Protein AF-A0A920YGY2-F1 (afdb_monomer_lite)

Radius of gyration: 11.83 Å; chains: 1; bounding box: 30×23×30 Å

Sequence (80 aa):
MRYPRLIGDVRHGNLVVDVEFYLEDVAIDATHCLLDAGITAVHRMDSPKVMSLQLPSLLDQQQGPLVINLLDRFLRRKTT

Secondary structure (DSSP, 8-state):
---TTTEEEEEE-SSEEEEEESSHHHHHHHHHHHHHTT--EEEETTEEEEEEEE--TT--TTHHHHHHHHHHHHHHHHH-

Foldseek 3Di:
DVQVQFWPDWDDDPFKIKTFTPDLVLLVVLCVLCVVVVFHWDQDPVRSRIIIGGHPPPPDPPCVVVSVVSSVVSSVVVVD

Structure (mmCIF, N/CA/C/O backbone):
data_AF-A0A920YGY2-F1
#
_entry.id   AF-A0A920YGY2-F1
#
loop_
_atom_site.group_PDB
_atom_site.id
_atom_site.type_symbol
_atom_site.label_atom_id
_atom_site.label_alt_id
_atom_site.label_comp_id
_atom_site.label_asym_id
_atom_site.label_entity_id
_atom_site.label_seq_id
_atom_site.pdbx_PDB_ins_code
_atom_site.Cartn_x
_atom_site.Cartn_y
_atom_site.Cartn_z
_atom_site.occupancy
_atom_site.B_iso_or_equiv
_atom_site.auth_seq_id
_atom_site.auth_comp_id
_atom_site.auth_asym_id
_atom_site.auth_atom_id
_atom_site.pdbx_PDB_model_num
ATOM 1 N N . MET A 1 1 ? 0.071 16.029 3.245 1.00 63.84 1 MET A N 1
ATOM 2 C CA . MET A 1 1 ? -0.247 14.584 3.301 1.00 63.84 1 MET A CA 1
ATOM 3 C C . MET A 1 1 ? -1.769 14.421 3.311 1.00 63.84 1 MET A C 1
ATOM 5 O O . MET A 1 1 ? -2.398 15.103 4.108 1.00 63.84 1 MET A O 1
ATOM 9 N N . ARG A 1 2 ? -2.383 13.627 2.411 1.00 75.12 2 ARG A N 1
ATOM 10 C CA . ARG A 1 2 ? -3.863 13.553 2.268 1.00 75.12 2 ARG A CA 1
ATOM 11 C C . ARG A 1 2 ? -4.578 12.692 3.327 1.00 75.12 2 ARG A C 1
ATOM 13 O O . ARG A 1 2 ? -5.743 12.955 3.593 1.00 75.12 2 ARG A O 1
ATOM 20 N N . TYR A 1 3 ? -3.897 11.729 3.957 1.00 86.25 3 TYR A N 1
ATOM 21 C CA . TYR A 1 3 ? -4.488 10.788 4.929 1.00 86.25 3 TYR A CA 1
ATOM 22 C C . TYR A 1 3 ? -3.709 10.752 6.260 1.00 86.25 3 TYR A C 1
ATOM 24 O O . TYR A 1 3 ? -3.177 9.706 6.629 1.00 86.25 3 TYR A O 1
ATOM 32 N N . PRO A 1 4 ? -3.634 11.871 7.008 1.00 84.88 4 PRO A N 1
ATOM 33 C CA . PRO A 1 4 ? -2.751 12.007 8.176 1.00 84.88 4 PRO A CA 1
ATOM 34 C C . PRO A 1 4 ? -3.141 11.137 9.382 1.00 84.88 4 PRO A C 1
ATOM 36 O O . PRO A 1 4 ? -2.403 11.079 10.352 1.00 84.88 4 PRO A O 1
ATOM 39 N N . ARG A 1 5 ? -4.313 10.490 9.359 1.00 88.44 5 ARG A N 1
ATOM 40 C CA . ARG A 1 5 ? -4.752 9.551 10.408 1.00 88.44 5 ARG A CA 1
ATOM 41 C C . ARG A 1 5 ? -4.412 8.094 10.099 1.00 88.44 5 ARG A C 1
ATOM 43 O O . ARG A 1 5 ? -4.534 7.252 10.977 1.00 88.44 5 ARG A O 1
ATOM 50 N N . LEU A 1 6 ? -4.040 7.798 8.854 1.00 88.94 6 LEU A N 1
ATOM 51 C CA . LEU A 1 6 ? -3.749 6.441 8.390 1.00 88.94 6 LEU A CA 1
ATOM 52 C C . LEU A 1 6 ? -2.266 6.264 8.081 1.00 88.94 6 LEU A C 1
ATOM 54 O O . LEU A 1 6 ? -1.714 5.216 8.399 1.00 88.94 6 LEU A O 1
ATOM 58 N N . ILE A 1 7 ? -1.634 7.284 7.496 1.00 92.56 7 ILE A N 1
ATOM 59 C CA . ILE A 1 7 ? -0.241 7.246 7.053 1.00 92.56 7 ILE A CA 1
ATOM 60 C C . ILE A 1 7 ? 0.611 8.081 8.006 1.00 92.56 7 ILE A C 1
ATOM 62 O O . ILE A 1 7 ? 0.338 9.269 8.184 1.00 92.56 7 ILE A O 1
ATOM 66 N N . GLY A 1 8 ? 1.628 7.453 8.592 1.00 92.50 8 GLY A N 1
ATOM 67 C CA . GLY A 1 8 ? 2.622 8.103 9.440 1.00 92.50 8 GLY A CA 1
ATOM 68 C C . GLY A 1 8 ? 3.781 8.692 8.644 1.00 92.50 8 GLY A C 1
ATOM 69 O O . GLY A 1 8 ? 4.202 9.808 8.935 1.00 92.50 8 GLY A O 1
ATOM 70 N N . ASP A 1 9 ? 4.249 7.988 7.610 1.00 94.12 9 ASP A N 1
ATOM 71 C CA . ASP A 1 9 ? 5.348 8.459 6.763 1.00 94.12 9 ASP A CA 1
ATOM 72 C C . ASP A 1 9 ? 5.283 7.886 5.335 1.00 94.12 9 ASP A C 1
ATOM 74 O O . ASP A 1 9 ? 4.660 6.851 5.085 1.00 94.12 9 ASP A O 1
ATOM 78 N N . VAL A 1 10 ? 5.924 8.572 4.385 1.00 91.69 10 VAL A N 1
ATOM 79 C CA . VAL A 1 10 ? 6.141 8.087 3.015 1.00 91.69 10 VAL A CA 1
ATOM 80 C C . VAL A 1 10 ? 7.589 8.337 2.613 1.00 91.69 10 VAL A C 1
ATOM 82 O O . VAL A 1 10 ? 8.021 9.480 2.451 1.00 91.69 1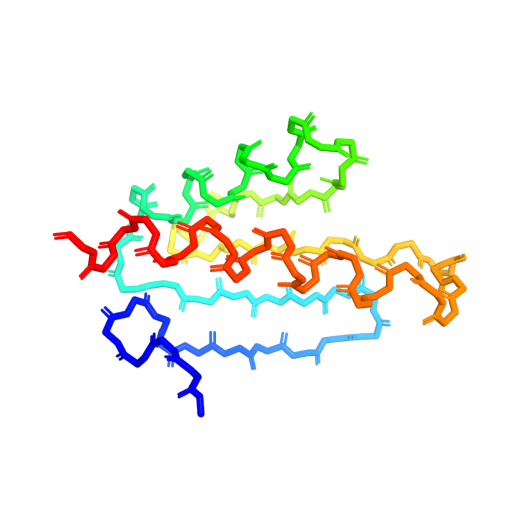0 VAL A O 1
ATOM 85 N N . ARG A 1 11 ? 8.326 7.255 2.372 1.00 92.75 11 ARG A N 1
ATOM 86 C CA . ARG A 1 11 ? 9.741 7.281 1.995 1.00 92.75 11 ARG A CA 1
ATOM 87 C C . ARG A 1 11 ? 9.889 6.883 0.532 1.00 92.75 11 ARG A C 1
ATOM 89 O O . ARG A 1 11 ? 9.283 5.919 0.075 1.00 92.75 11 ARG A O 1
ATOM 96 N N . HIS A 1 12 ? 10.706 7.631 -0.200 1.00 86.56 12 HIS A N 1
ATOM 97 C CA . HIS A 1 12 ? 10.902 7.441 -1.635 1.00 86.56 12 HIS A CA 1
ATOM 98 C C . HIS A 1 12 ? 12.333 6.972 -1.899 1.00 86.56 12 HIS A C 1
ATOM 100 O O . HIS A 1 12 ? 13.289 7.671 -1.564 1.00 86.56 12 HIS A O 1
ATOM 106 N N . GLY A 1 13 ? 12.470 5.791 -2.493 1.00 82.88 13 GLY A N 1
ATOM 107 C CA . GLY A 1 13 ? 13.703 5.291 -3.090 1.00 82.88 13 GLY A CA 1
ATOM 108 C C . GLY A 1 13 ? 13.634 5.334 -4.619 1.00 82.88 13 GLY A C 1
ATOM 109 O O . GLY A 1 13 ? 12.609 5.679 -5.201 1.00 82.88 13 GLY A O 1
ATOM 110 N N . ASN A 1 14 ? 14.721 4.946 -5.290 1.00 78.56 14 ASN A N 1
ATOM 111 C CA . ASN A 1 14 ? 14.805 5.023 -6.756 1.00 78.56 14 ASN A CA 1
ATOM 112 C C . ASN A 1 14 ? 13.782 4.138 -7.490 1.00 78.56 14 ASN A C 1
ATOM 114 O O . ASN A 1 14 ? 13.339 4.500 -8.572 1.00 78.56 14 ASN A O 1
ATOM 118 N N . LEU A 1 15 ? 13.428 2.980 -6.923 1.00 83.19 15 LEU A N 1
ATOM 119 C CA . LEU A 1 15 ? 12.506 2.002 -7.524 1.00 83.19 15 LEU A CA 1
ATOM 120 C C . LEU A 1 15 ? 11.460 1.492 -6.525 1.00 83.19 15 LEU A C 1
ATOM 122 O O . LEU A 1 15 ? 10.756 0.523 -6.790 1.00 83.19 15 LEU A O 1
ATOM 126 N N . VAL A 1 16 ? 11.383 2.110 -5.349 1.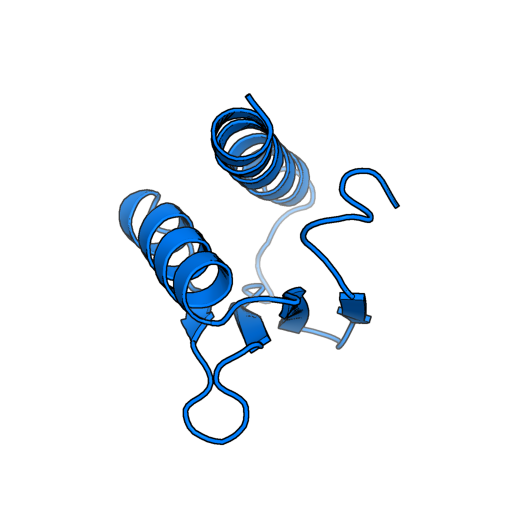00 87.75 16 VAL A N 1
ATOM 127 C CA . VAL A 1 16 ? 10.506 1.665 -4.267 1.00 87.75 16 VAL A CA 1
ATOM 128 C C . VAL A 1 16 ? 9.915 2.882 -3.582 1.00 87.75 16 VAL A C 1
ATOM 130 O O . VAL A 1 16 ? 10.626 3.853 -3.323 1.00 87.75 16 VAL A O 1
ATOM 133 N N . VAL A 1 17 ? 8.626 2.821 -3.266 1.00 90.19 17 VAL A N 1
ATOM 134 C CA . VAL A 1 17 ? 7.976 3.776 -2.367 1.00 90.19 17 VAL A CA 1
ATOM 135 C C . VAL A 1 17 ? 7.480 3.015 -1.153 1.00 90.19 17 VAL A C 1
ATOM 137 O O . VAL A 1 17 ? 6.614 2.152 -1.269 1.00 90.19 17 VAL A O 1
ATOM 140 N N . ASP A 1 18 ? 8.022 3.355 0.007 1.00 93.69 18 ASP A N 1
ATOM 141 C CA . ASP A 1 18 ? 7.598 2.795 1.281 1.00 93.69 18 ASP A CA 1
ATOM 142 C C . ASP A 1 18 ? 6.546 3.711 1.899 1.00 93.69 18 ASP A C 1
ATOM 144 O O . ASP A 1 18 ? 6.780 4.902 2.108 1.00 93.69 18 ASP A O 1
ATOM 148 N N . VAL A 1 19 ? 5.392 3.145 2.226 1.00 93.75 19 VAL A N 1
ATOM 149 C CA . VAL A 1 19 ? 4.315 3.827 2.943 1.00 93.75 19 VAL A CA 1
ATOM 150 C C . VAL A 1 19 ? 4.202 3.196 4.319 1.00 93.75 19 VAL A C 1
ATOM 152 O O . VAL A 1 19 ? 3.923 2.003 4.435 1.00 93.75 19 VAL A O 1
ATOM 155 N N . GLU A 1 20 ? 4.431 3.992 5.358 1.00 96.00 20 GLU A N 1
ATOM 156 C CA . GLU A 1 20 ? 4.265 3.571 6.744 1.00 96.00 20 GLU A CA 1
ATOM 157 C C . GLU A 1 20 ? 2.887 3.985 7.254 1.00 96.00 20 GLU A C 1
ATOM 159 O O . GLU A 1 20 ? 2.530 5.165 7.268 1.00 96.00 20 GLU A O 1
ATOM 164 N N . PHE A 1 21 ? 2.114 3.001 7.695 1.00 95.62 21 PHE A N 1
ATOM 165 C CA . PHE A 1 21 ? 0.790 3.179 8.267 1.00 95.62 21 PHE A CA 1
ATOM 166 C C . PHE A 1 21 ? 0.843 3.163 9.795 1.00 95.62 21 PHE A C 1
ATOM 168 O O . PHE A 1 21 ? 1.717 2.558 10.406 1.00 95.62 21 PHE A O 1
ATOM 175 N N . TYR A 1 22 ? -0.133 3.781 10.457 1.00 93.94 22 TYR A N 1
ATOM 176 C CA . TYR A 1 22 ? -0.224 3.682 11.920 1.00 93.94 22 TYR A CA 1
ATOM 177 C C . TYR A 1 22 ? -0.672 2.292 12.398 1.00 93.94 22 TYR A C 1
ATOM 179 O O . TYR A 1 22 ? -0.289 1.864 13.496 1.00 93.94 22 TYR A O 1
ATOM 187 N N . LEU A 1 23 ? -1.453 1.594 11.565 1.00 93.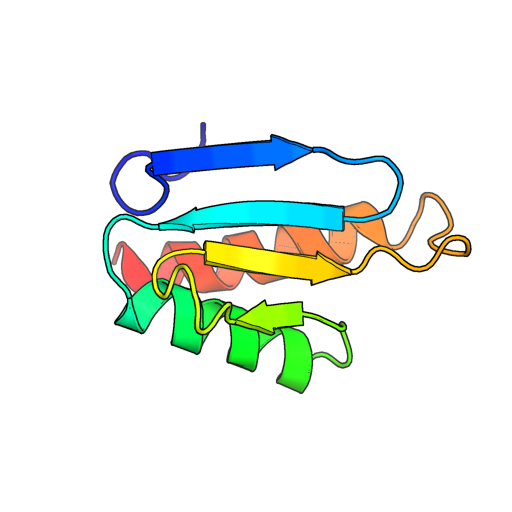88 23 LEU A N 1
ATOM 188 C CA . LEU A 1 23 ? -2.046 0.283 11.825 1.00 93.88 23 LEU A CA 1
ATOM 189 C C . LEU A 1 23 ? -1.547 -0.744 10.802 1.00 93.88 23 LEU A C 1
ATOM 191 O O . LEU A 1 23 ? -1.551 -0.476 9.603 1.00 93.88 23 LEU A O 1
ATOM 195 N N . GLU A 1 24 ? -1.169 -1.924 11.289 1.00 94.44 24 GLU A N 1
ATOM 196 C CA . GLU A 1 24 ? -0.697 -3.051 10.474 1.00 94.44 24 GLU A CA 1
ATOM 197 C C . GLU A 1 24 ? -1.781 -3.574 9.523 1.00 94.44 24 GLU A C 1
ATOM 199 O O . GLU A 1 24 ? -1.522 -3.710 8.330 1.00 94.44 24 GLU A O 1
ATOM 204 N N . ASP A 1 25 ? -3.015 -3.748 10.002 1.00 94.44 25 ASP A N 1
ATOM 205 C CA . ASP A 1 25 ? -4.135 -4.227 9.177 1.00 94.44 25 ASP A CA 1
ATOM 206 C C . ASP A 1 25 ? -4.365 -3.349 7.938 1.00 94.44 25 ASP A C 1
ATOM 208 O O . ASP A 1 25 ? -4.684 -3.835 6.855 1.00 94.44 25 ASP A O 1
ATOM 212 N N . VAL A 1 26 ? -4.147 -2.034 8.068 1.00 93.38 26 VAL A N 1
ATOM 213 C CA . VAL A 1 26 ? -4.271 -1.092 6.947 1.00 93.38 26 VAL A CA 1
ATOM 214 C C . VAL A 1 26 ? -3.139 -1.291 5.938 1.00 93.38 26 VAL A C 1
ATOM 216 O O . VAL A 1 26 ? -3.387 -1.191 4.737 1.00 93.38 26 VAL A O 1
ATOM 219 N N . ALA A 1 27 ? -1.921 -1.592 6.398 1.00 94.38 27 ALA A N 1
ATOM 220 C CA . ALA A 1 27 ? -0.787 -1.893 5.529 1.00 94.38 27 ALA A CA 1
ATOM 221 C C . ALA A 1 27 ? -1.004 -3.199 4.748 1.00 94.38 27 ALA A C 1
ATOM 223 O O . ALA A 1 27 ? -0.743 -3.243 3.543 1.00 94.38 27 ALA A O 1
ATOM 224 N N . ILE A 1 28 ? -1.530 -4.236 5.404 1.00 94.69 28 ILE A N 1
ATOM 225 C CA . ILE A 1 28 ? -1.875 -5.519 4.774 1.00 94.69 28 ILE A CA 1
ATOM 226 C C . ILE A 1 28 ? -2.972 -5.314 3.724 1.00 94.69 28 ILE A C 1
ATOM 228 O O . ILE A 1 28 ? -2.790 -5.670 2.559 1.00 94.69 28 ILE A O 1
ATOM 232 N N . ASP A 1 29 ? -4.076 -4.663 4.096 1.00 94.56 29 ASP A N 1
ATOM 233 C CA . ASP A 1 29 ? -5.197 -4.417 3.186 1.00 94.56 29 ASP A CA 1
ATOM 234 C C . ASP A 1 29 ? -4.796 -3.552 1.979 1.00 94.56 29 ASP A C 1
ATOM 236 O O . ASP A 1 29 ? -5.229 -3.809 0.854 1.00 94.56 29 ASP A O 1
ATOM 240 N N . ALA A 1 30 ? -3.958 -2.530 2.190 1.00 92.25 30 ALA A N 1
ATOM 241 C CA . ALA A 1 30 ? -3.440 -1.696 1.107 1.00 92.25 30 ALA A CA 1
ATOM 242 C C . ALA A 1 30 ? -2.559 -2.508 0.146 1.00 92.25 30 ALA A C 1
ATOM 244 O O . ALA A 1 30 ? -2.660 -2.342 -1.072 1.00 92.25 30 ALA A O 1
ATOM 245 N N . THR A 1 31 ? -1.740 -3.413 0.691 1.00 94.12 31 THR A N 1
ATOM 246 C CA . THR A 1 31 ? -0.899 -4.323 -0.094 1.00 94.12 31 THR A CA 1
ATOM 247 C C . THR A 1 31 ? -1.765 -5.234 -0.960 1.00 94.12 31 THR A C 1
ATOM 249 O O . THR A 1 31 ? -1.560 -5.294 -2.171 1.00 94.12 31 THR A O 1
ATOM 252 N N . HIS A 1 32 ? -2.774 -5.889 -0.379 1.00 94.19 32 HIS A N 1
ATOM 253 C CA . HIS A 1 32 ? -3.699 -6.744 -1.128 1.00 94.19 32 HIS A CA 1
ATOM 254 C C . HIS A 1 32 ? -4.454 -5.965 -2.208 1.00 94.19 32 HIS A C 1
ATOM 256 O O . HIS A 1 32 ? -4.518 -6.415 -3.346 1.00 94.19 32 HIS A O 1
ATOM 262 N N . CYS A 1 33 ? -4.929 -4.752 -1.904 1.00 91.19 33 CYS A N 1
ATOM 263 C CA . CYS A 1 33 ? -5.615 -3.911 -2.887 1.00 91.19 33 CYS A CA 1
ATOM 264 C C . CYS A 1 33 ? -4.746 -3.602 -4.120 1.00 91.19 33 CYS A C 1
ATOM 266 O O . CYS A 1 33 ? -5.273 -3.476 -5.227 1.00 91.19 33 CYS A O 1
ATOM 268 N N . LEU A 1 34 ? -3.432 -3.440 -3.941 1.00 89.94 34 LEU A N 1
ATOM 269 C CA . LEU A 1 34 ? -2.502 -3.226 -5.049 1.00 89.94 34 LEU A CA 1
ATOM 270 C C . LEU A 1 34 ? -2.243 -4.516 -5.828 1.00 89.94 34 LEU A C 1
ATOM 272 O O . LEU A 1 34 ? -2.298 -4.498 -7.059 1.00 89.94 34 LEU A O 1
ATOM 276 N N . LEU A 1 35 ? -2.031 -5.628 -5.124 1.00 91.00 35 LEU A N 1
ATOM 277 C CA . LEU A 1 35 ? -1.811 -6.935 -5.742 1.00 91.00 35 LEU A CA 1
ATOM 278 C C . LEU A 1 35 ? -3.021 -7.386 -6.572 1.00 91.00 35 LEU A C 1
ATOM 280 O O . LEU A 1 35 ? -2.844 -7.824 -7.707 1.00 91.00 35 LEU A O 1
ATOM 284 N N . ASP A 1 36 ? -4.241 -7.181 -6.071 1.00 90.88 36 ASP A N 1
ATOM 285 C CA . ASP A 1 36 ? -5.496 -7.467 -6.784 1.00 90.88 36 ASP A CA 1
ATOM 286 C C . ASP A 1 36 ? -5.648 -6.635 -8.068 1.00 90.88 36 ASP A C 1
ATOM 288 O O . ASP A 1 36 ? -6.314 -7.045 -9.019 1.00 90.88 36 ASP A O 1
ATOM 292 N N . ALA A 1 37 ? -5.010 -5.464 -8.118 1.00 85.69 37 ALA A N 1
ATOM 293 C CA . ALA A 1 37 ? -4.964 -4.602 -9.294 1.00 85.69 37 ALA A CA 1
ATOM 294 C C . ALA A 1 37 ? -3.770 -4.899 -10.224 1.00 85.69 37 ALA A C 1
ATOM 296 O O . ALA A 1 37 ? -3.543 -4.156 -11.180 1.00 85.69 37 ALA A O 1
ATOM 297 N N . GLY A 1 38 ? -3.004 -5.962 -9.954 1.00 86.25 38 GLY A N 1
ATOM 298 C CA . GLY A 1 38 ? -1.822 -6.346 -10.727 1.00 86.25 38 GLY A CA 1
ATOM 299 C C . GLY A 1 38 ? -0.597 -5.463 -10.480 1.00 86.25 38 GLY A C 1
ATOM 300 O O . GLY A 1 38 ? 0.327 -5.463 -11.292 1.00 86.25 38 GLY A O 1
ATOM 301 N N . ILE A 1 39 ? -0.581 -4.694 -9.388 1.00 86.94 39 ILE A N 1
ATOM 302 C CA . ILE A 1 39 ? 0.525 -3.808 -9.016 1.00 86.94 39 ILE A CA 1
ATOM 303 C C . ILE A 1 39 ? 1.335 -4.463 -7.902 1.00 86.94 39 ILE A C 1
ATOM 305 O O . ILE A 1 39 ? 0.817 -4.783 -6.833 1.00 86.94 39 ILE A O 1
ATOM 309 N N . THR A 1 40 ? 2.635 -4.628 -8.131 1.00 88.44 40 THR A N 1
ATOM 310 C CA . THR A 1 40 ? 3.526 -5.265 -7.162 1.00 88.44 40 THR A CA 1
ATOM 311 C C . THR A 1 40 ? 3.720 -4.383 -5.930 1.00 88.44 40 THR A C 1
ATOM 313 O O . THR A 1 40 ? 4.366 -3.335 -5.981 1.00 88.44 40 THR A O 1
ATOM 316 N N . ALA A 1 41 ? 3.213 -4.854 -4.797 1.00 91.75 41 ALA A N 1
ATOM 317 C CA . ALA A 1 41 ? 3.453 -4.281 -3.483 1.00 91.75 41 ALA A CA 1
ATOM 318 C C . ALA A 1 41 ? 3.824 -5.386 -2.494 1.00 91.75 41 ALA A C 1
ATOM 320 O O . ALA A 1 41 ? 3.401 -6.532 -2.639 1.00 91.75 41 ALA A O 1
ATOM 321 N N . VAL A 1 42 ? 4.633 -5.041 -1.499 1.00 92.81 42 VAL A N 1
ATOM 322 C CA . VAL A 1 42 ? 5.134 -5.980 -0.495 1.00 92.81 42 VAL A CA 1
ATOM 323 C C . VAL A 1 42 ? 4.816 -5.447 0.890 1.00 92.81 42 VAL A C 1
ATOM 325 O O . VAL A 1 42 ? 5.182 -4.324 1.223 1.00 92.81 42 VAL A O 1
ATOM 328 N N . HIS A 1 43 ? 4.179 -6.273 1.710 1.00 93.50 43 HIS A N 1
ATOM 329 C CA . HIS A 1 43 ? 4.082 -6.050 3.147 1.00 93.50 43 HIS A CA 1
ATOM 330 C C . HIS A 1 43 ? 5.367 -6.546 3.815 1.00 93.50 43 HIS A C 1
ATOM 332 O O . HIS A 1 43 ? 5.816 -7.667 3.565 1.00 93.50 43 HIS A O 1
ATOM 338 N N . ARG A 1 44 ? 6.014 -5.688 4.605 1.00 90.69 44 ARG A N 1
ATOM 339 C CA . ARG A 1 44 ? 7.332 -5.981 5.176 1.00 90.69 44 ARG A CA 1
ATOM 340 C C . ARG A 1 44 ? 7.219 -6.743 6.494 1.00 90.69 44 ARG A C 1
ATOM 342 O O . ARG A 1 44 ? 6.749 -6.202 7.485 1.00 90.69 44 ARG A O 1
ATOM 349 N N . MET A 1 45 ? 7.757 -7.961 6.547 1.00 89.19 45 MET A N 1
ATOM 350 C CA . MET A 1 45 ? 7.761 -8.780 7.774 1.00 89.19 45 MET A CA 1
ATOM 351 C C . MET A 1 45 ? 8.617 -8.185 8.904 1.00 89.19 45 MET A C 1
ATOM 353 O O . MET A 1 45 ? 8.327 -8.399 10.076 1.00 89.19 45 MET A O 1
ATOM 357 N N . ASP A 1 46 ? 9.674 -7.440 8.566 1.00 92.75 46 ASP A N 1
ATOM 358 C CA . ASP A 1 46 ? 10.548 -6.753 9.525 1.00 92.75 46 ASP A CA 1
ATOM 359 C C . ASP A 1 46 ? 9.975 -5.406 10.002 1.00 92.75 46 ASP A C 1
ATOM 361 O O . ASP A 1 46 ? 10.441 -4.837 10.989 1.00 92.75 46 ASP A O 1
ATOM 365 N N . SER A 1 47 ? 8.954 -4.895 9.311 1.00 92.94 47 SER A N 1
ATOM 366 C CA . SER A 1 47 ? 8.248 -3.667 9.656 1.00 92.94 47 SER A CA 1
ATOM 367 C C . SER A 1 47 ? 6.786 -3.778 9.206 1.00 92.94 47 SER A C 1
ATOM 369 O O . SER A 1 47 ? 6.423 -3.267 8.146 1.00 92.94 47 SER A O 1
ATOM 371 N N . PRO A 1 48 ? 5.918 -4.432 9.999 1.00 92.81 48 PRO A N 1
ATOM 372 C CA . PRO A 1 48 ? 4.582 -4.846 9.553 1.00 92.81 48 PRO A CA 1
ATOM 373 C C . PRO A 1 48 ? 3.611 -3.678 9.322 1.00 92.81 48 PRO A C 1
ATOM 375 O O . PRO A 1 48 ? 2.504 -3.840 8.821 1.00 92.81 48 PRO A O 1
ATOM 378 N N . LYS A 1 49 ? 4.016 -2.459 9.661 1.00 95.88 49 LYS A N 1
ATOM 379 C CA . LYS A 1 49 ? 3.278 -1.236 9.344 1.00 95.88 49 LYS A CA 1
ATOM 380 C C . LYS A 1 49 ? 3.648 -0.649 7.986 1.00 95.88 49 LYS A C 1
ATOM 382 O O . LYS A 1 49 ? 3.060 0.348 7.578 1.00 95.88 49 LYS A O 1
ATOM 387 N N . VAL A 1 50 ? 4.626 -1.230 7.298 1.00 95.88 50 VAL A N 1
ATOM 388 C CA . VAL A 1 50 ? 5.182 -0.697 6.060 1.00 95.88 50 VAL A CA 1
ATOM 389 C C . VAL A 1 50 ? 4.759 -1.557 4.880 1.00 95.88 50 VAL A C 1
ATOM 391 O O . VAL A 1 50 ? 4.967 -2.771 4.848 1.00 95.88 50 VAL A O 1
ATOM 394 N N . MET A 1 51 ? 4.210 -0.879 3.879 1.00 94.88 51 MET A N 1
ATOM 395 C CA . MET A 1 51 ? 3.991 -1.412 2.544 1.00 94.88 51 MET A CA 1
ATOM 396 C C . MET A 1 51 ? 5.016 -0.795 1.594 1.00 94.88 51 MET A C 1
ATOM 398 O O . MET A 1 51 ? 5.101 0.427 1.477 1.00 94.88 51 MET A O 1
ATOM 402 N N . SER A 1 52 ? 5.745 -1.637 0.875 1.00 93.56 52 SER A N 1
ATOM 403 C CA . SER A 1 52 ? 6.697 -1.249 -0.160 1.00 93.56 52 SER A CA 1
ATOM 404 C C . SER A 1 52 ? 6.075 -1.445 -1.534 1.00 93.56 52 SER A C 1
ATOM 406 O O . SER A 1 52 ? 5.927 -2.571 -2.011 1.00 93.56 52 SER A O 1
ATOM 408 N N . LEU A 1 53 ? 5.729 -0.347 -2.195 1.00 90.44 53 LEU A N 1
ATOM 409 C CA . LEU A 1 53 ? 5.333 -0.348 -3.595 1.00 90.44 53 LEU A CA 1
ATOM 410 C C . LEU A 1 53 ? 6.585 -0.502 -4.460 1.00 90.44 53 LEU A C 1
ATOM 412 O O . LEU A 1 53 ? 7.463 0.361 -4.433 1.00 90.44 53 LEU A O 1
ATOM 416 N N . GLN A 1 54 ? 6.655 -1.577 -5.240 1.00 86.25 54 GLN A N 1
ATOM 417 C CA . GLN A 1 54 ? 7.721 -1.757 -6.217 1.00 86.25 54 GLN A CA 1
ATOM 418 C C . GLN A 1 54 ? 7.352 -0.972 -7.471 1.00 86.25 54 GLN A C 1
ATOM 420 O O . GLN A 1 54 ? 6.314 -1.214 -8.086 1.00 86.25 54 GLN A O 1
ATOM 425 N N . LEU A 1 55 ? 8.197 -0.019 -7.843 1.00 78.25 55 LEU A N 1
ATOM 426 C CA . LEU A 1 55 ? 8.078 0.716 -9.087 1.00 78.25 55 LEU A CA 1
ATOM 427 C C . LEU A 1 55 ? 8.910 -0.028 -10.137 1.00 78.25 55 LEU A C 1
ATOM 429 O O . LEU A 1 55 ? 10.141 0.033 -10.067 1.00 78.25 55 LEU A O 1
ATOM 433 N N . PRO A 1 56 ? 8.303 -0.745 -11.106 1.00 65.69 56 PRO A N 1
ATOM 434 C CA . PRO A 1 56 ? 9.055 -1.206 -12.259 1.00 65.69 56 PRO A CA 1
ATOM 435 C C . PRO A 1 56 ? 9.867 -0.041 -12.829 1.00 65.69 56 PRO A C 1
ATOM 437 O O . PRO A 1 56 ? 9.335 1.053 -13.009 1.00 65.69 56 PRO A O 1
ATOM 440 N N . SER A 1 57 ? 11.136 -0.271 -13.166 1.00 60.88 57 SER A N 1
ATOM 441 C CA . SER A 1 57 ? 11.977 0.718 -13.863 1.00 60.88 57 SER A CA 1
ATOM 442 C C . SER A 1 57 ? 11.365 1.195 -15.192 1.00 60.88 57 SER A C 1
ATOM 444 O O . SER A 1 57 ? 11.755 2.232 -15.716 1.00 60.88 57 SER A O 1
ATOM 446 N N . LEU A 1 58 ? 10.393 0.432 -15.706 1.00 51.78 58 LEU A N 1
ATOM 447 C CA . LEU A 1 58 ? 9.583 0.663 -16.900 1.00 51.78 58 LEU A CA 1
ATOM 448 C C . LEU A 1 58 ? 8.229 1.339 -16.622 1.00 51.78 58 LEU A C 1
ATOM 450 O O . LEU A 1 58 ? 7.408 1.396 -17.536 1.00 51.78 58 LEU A O 1
ATOM 454 N N . LEU A 1 59 ? 7.951 1.812 -15.397 1.00 58.62 59 LEU A N 1
ATOM 455 C CA . LEU A 1 59 ? 6.774 2.643 -15.138 1.00 58.62 59 LEU A CA 1
ATOM 456 C C . LEU A 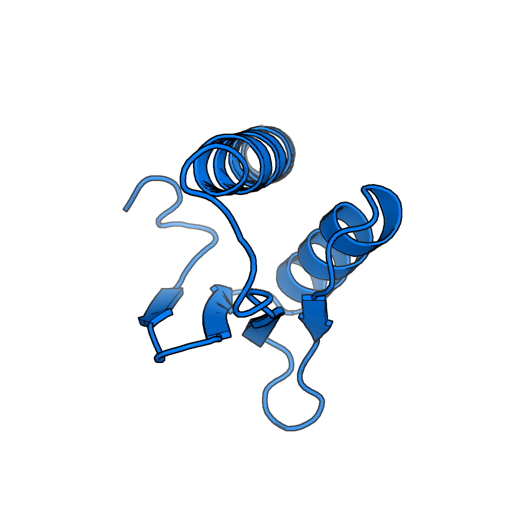1 59 ? 6.906 3.940 -15.932 1.00 58.62 59 LEU A C 1
ATOM 458 O O . LEU A 1 59 ? 7.463 4.938 -15.477 1.00 58.62 59 LEU A O 1
ATOM 462 N N . ASP A 1 60 ? 6.374 3.893 -17.144 1.00 57.66 60 ASP A N 1
ATOM 463 C CA . ASP A 1 60 ? 6.164 5.047 -17.988 1.00 57.66 60 ASP A CA 1
ATOM 464 C C . ASP A 1 60 ? 5.317 6.070 -17.213 1.00 57.66 60 ASP A C 1
ATOM 466 O O . ASP A 1 60 ? 4.480 5.696 -16.376 1.00 57.66 60 ASP A O 1
ATOM 470 N N . GLN A 1 61 ? 5.505 7.368 -17.473 1.00 60.44 61 GLN A N 1
ATOM 471 C CA . GLN A 1 61 ? 4.907 8.465 -16.684 1.00 60.44 61 GLN A CA 1
ATOM 472 C C . GLN A 1 61 ? 3.370 8.376 -16.533 1.00 60.44 61 GLN A C 1
ATOM 474 O O . GLN A 1 61 ? 2.785 9.033 -15.671 1.00 60.44 61 GLN A O 1
ATOM 479 N N . GLN A 1 62 ? 2.702 7.546 -17.338 1.00 66.12 62 GLN A N 1
ATOM 480 C CA . GLN A 1 62 ? 1.255 7.342 -17.333 1.00 66.12 62 GLN A CA 1
ATOM 481 C C . GLN A 1 62 ? 0.725 6.422 -16.222 1.00 66.12 62 GLN A C 1
ATOM 483 O O . GLN A 1 62 ? -0.434 6.565 -15.831 1.00 66.12 62 GLN A O 1
ATOM 488 N N . GLN A 1 63 ? 1.522 5.492 -15.688 1.00 72.25 63 GLN A N 1
ATOM 489 C CA . GLN A 1 63 ? 1.012 4.509 -14.719 1.00 72.25 63 GLN A CA 1
ATOM 490 C C . GLN A 1 63 ? 1.022 5.018 -13.269 1.00 72.25 63 GLN A C 1
ATOM 492 O O . GLN A 1 63 ? 0.145 4.648 -12.487 1.00 72.25 63 GLN A O 1
ATOM 497 N N . GLY A 1 64 ? 1.930 5.934 -12.916 1.00 77.44 64 GLY A N 1
ATOM 498 C CA . GLY A 1 64 ? 1.999 6.530 -11.573 1.00 77.44 64 GLY A CA 1
ATOM 499 C C . GLY A 1 64 ? 0.665 7.124 -11.084 1.00 77.44 64 GLY A C 1
ATOM 500 O O . GLY A 1 64 ? 0.201 6.762 -10.000 1.00 77.44 64 GLY A O 1
ATOM 501 N N . PRO A 1 65 ? -0.019 7.969 -11.880 1.00 82.44 65 PRO A N 1
ATOM 502 C CA . PRO A 1 65 ? -1.329 8.509 -11.516 1.00 82.44 65 PRO A CA 1
ATOM 503 C C . PRO A 1 65 ? -2.410 7.444 -11.277 1.00 82.44 65 PRO A C 1
ATOM 505 O O . PRO A 1 65 ? -3.277 7.640 -10.425 1.00 82.44 65 PRO A O 1
ATOM 508 N N . LEU A 1 66 ? -2.375 6.314 -11.994 1.00 82.31 66 LEU A N 1
ATOM 509 C CA . LEU A 1 66 ? -3.343 5.225 -11.819 1.00 82.31 66 LEU A CA 1
ATOM 510 C C . LEU A 1 66 ? -3.156 4.529 -10.469 1.00 82.31 66 LEU A C 1
ATOM 512 O O . LEU A 1 66 ? -4.136 4.331 -9.750 1.00 82.31 66 LEU A O 1
ATOM 516 N N . VAL A 1 67 ? -1.905 4.242 -10.096 1.00 83.38 67 VAL A N 1
ATOM 517 C CA . VAL A 1 67 ? -1.564 3.656 -8.790 1.00 83.38 67 VAL A CA 1
ATOM 518 C C . VAL A 1 67 ? -1.979 4.594 -7.654 1.00 83.38 67 VAL A C 1
ATOM 520 O O . VAL A 1 67 ? -2.621 4.167 -6.693 1.00 83.38 67 VAL A O 1
ATOM 523 N N . ILE A 1 68 ? -1.693 5.894 -7.790 1.00 84.88 68 ILE A N 1
ATOM 524 C CA . ILE A 1 68 ? -2.089 6.911 -6.805 1.00 84.88 68 ILE A CA 1
ATOM 525 C C . ILE A 1 68 ? -3.613 6.971 -6.667 1.00 84.88 68 ILE A C 1
ATOM 527 O O . ILE A 1 68 ? -4.125 6.996 -5.550 1.00 84.88 68 ILE A O 1
ATOM 531 N N . ASN A 1 69 ? -4.353 6.974 -7.778 1.00 87.56 69 ASN A N 1
ATOM 532 C CA . ASN A 1 69 ? -5.815 7.023 -7.756 1.00 87.56 69 ASN A CA 1
ATOM 533 C C . ASN A 1 69 ? -6.439 5.767 -7.137 1.00 87.56 69 ASN A C 1
ATOM 535 O O . ASN A 1 69 ? -7.451 5.867 -6.441 1.00 87.56 69 ASN A O 1
ATOM 539 N N . LEU A 1 70 ? -5.857 4.592 -7.381 1.00 86.62 70 LEU A N 1
ATOM 540 C CA . LEU A 1 70 ? -6.293 3.345 -6.761 1.00 86.62 70 LEU A CA 1
ATOM 541 C C . LEU A 1 70 ? -6.119 3.400 -5.238 1.00 86.62 70 LEU A C 1
ATOM 543 O O . LEU A 1 70 ? -7.081 3.164 -4.504 1.00 86.62 70 LEU A O 1
ATOM 547 N N . LEU A 1 71 ? -4.929 3.792 -4.772 1.00 85.81 71 LEU A N 1
ATO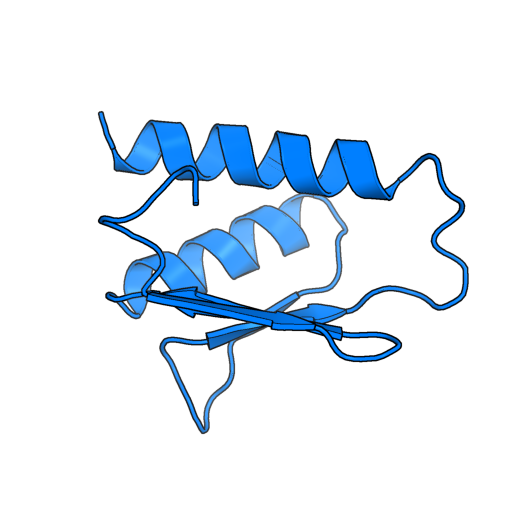M 548 C CA . LEU A 1 71 ? -4.647 3.972 -3.347 1.00 85.81 71 LEU A CA 1
ATOM 549 C C . LEU A 1 71 ? -5.555 5.032 -2.712 1.00 85.81 71 LEU A C 1
ATOM 551 O O . LEU A 1 71 ? -6.086 4.812 -1.627 1.00 85.81 71 LEU A O 1
ATOM 555 N N . ASP A 1 72 ? -5.805 6.152 -3.396 1.00 90.12 72 ASP A N 1
ATOM 556 C CA . ASP A 1 72 ? -6.715 7.204 -2.923 1.00 90.12 72 ASP A CA 1
ATOM 557 C C . ASP A 1 72 ? -8.134 6.655 -2.700 1.00 90.12 72 ASP A C 1
ATOM 559 O O . ASP A 1 72 ? -8.741 6.886 -1.655 1.00 90.12 72 ASP A O 1
ATOM 563 N N . ARG A 1 73 ? -8.656 5.863 -3.647 1.00 89.69 73 ARG A N 1
ATOM 564 C CA . ARG A 1 73 ? -9.981 5.232 -3.524 1.00 89.69 73 ARG A CA 1
ATOM 565 C C . ARG A 1 73 ? -10.047 4.248 -2.362 1.00 89.69 73 ARG A C 1
ATOM 567 O O . ARG A 1 73 ? -11.054 4.231 -1.654 1.00 89.69 73 ARG A O 1
ATOM 574 N N . PHE A 1 74 ? -9.006 3.443 -2.170 1.00 89.69 74 PHE A N 1
ATOM 575 C CA . PHE A 1 74 ? -8.924 2.505 -1.055 1.00 89.69 74 PHE A CA 1
ATOM 576 C C . PHE A 1 74 ? -8.917 3.241 0.293 1.00 89.69 74 PHE A C 1
ATOM 578 O O . PHE A 1 74 ? -9.758 2.971 1.152 1.00 89.69 74 PHE A O 1
ATOM 585 N N . LEU A 1 75 ? -8.034 4.230 0.457 1.00 87.88 75 LEU A N 1
ATOM 586 C CA . LEU A 1 75 ? -7.860 4.938 1.727 1.00 87.88 75 LEU A CA 1
ATOM 587 C C . LEU A 1 75 ? -9.098 5.747 2.127 1.00 87.88 75 LEU A C 1
ATOM 589 O O . LEU A 1 75 ? -9.446 5.770 3.306 1.00 87.88 75 LEU A O 1
ATOM 593 N N . ARG A 1 76 ? -9.833 6.331 1.169 1.00 89.94 76 ARG A N 1
ATOM 594 C CA . ARG A 1 76 ? -11.117 7.002 1.457 1.00 89.94 76 ARG A CA 1
ATOM 595 C C . ARG A 1 76 ? -12.140 6.073 2.105 1.00 89.94 76 ARG A C 1
ATOM 597 O O . ARG A 1 76 ? -12.823 6.484 3.041 1.00 89.94 76 ARG A O 1
ATOM 604 N N . ARG A 1 77 ? -12.229 4.817 1.651 1.00 88.88 77 ARG A N 1
ATOM 605 C CA . ARG A 1 77 ? -13.164 3.825 2.215 1.00 88.88 77 ARG A CA 1
ATOM 606 C C . ARG A 1 77 ? -12.836 3.458 3.663 1.00 88.88 77 ARG A C 1
ATOM 608 O O . ARG A 1 77 ? -13.725 3.013 4.369 1.00 88.88 77 ARG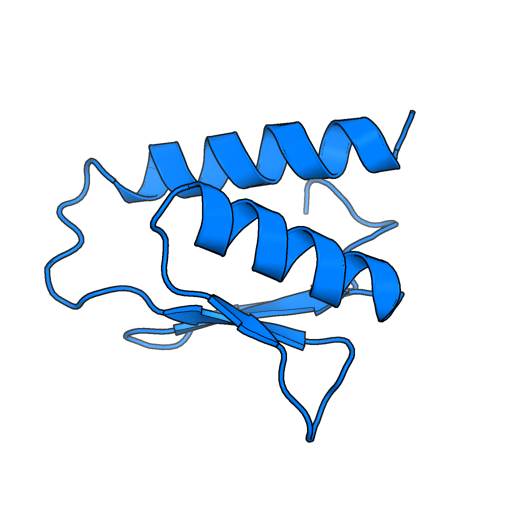 A O 1
ATOM 615 N N . LYS A 1 78 ? -11.590 3.651 4.105 1.00 81.50 78 LYS A N 1
ATOM 616 C CA . LYS A 1 78 ? -11.147 3.406 5.489 1.00 81.50 78 LYS A CA 1
ATOM 617 C C . LYS A 1 78 ? -11.322 4.618 6.410 1.00 81.50 78 LYS A C 1
ATOM 619 O O . LYS A 1 78 ? -11.168 4.488 7.619 1.00 81.50 78 LYS A O 1
ATOM 624 N N . THR A 1 79 ? -11.607 5.795 5.852 1.00 76.56 79 THR A N 1
ATOM 625 C CA . THR A 1 79 ? -11.872 7.028 6.617 1.00 76.56 79 THR A CA 1
ATOM 626 C C . THR A 1 79 ? -13.356 7.354 6.787 1.00 76.56 79 THR A C 1
ATOM 628 O O . THR A 1 79 ? -13.663 8.330 7.470 1.00 76.56 79 THR A O 1
ATOM 631 N N . THR A 1 80 ? -14.244 6.598 6.132 1.00 62.72 80 THR A N 1
ATOM 632 C CA . THR A 1 80 ? -15.708 6.771 6.193 1.00 62.72 80 THR A CA 1
ATOM 633 C C . THR A 1 80 ? -16.287 5.769 7.177 1.00 62.72 80 THR A C 1
ATOM 635 O O . THR A 1 80 ? -17.187 6.165 7.943 1.00 62.72 80 THR A O 1
#

pLDDT: mean 85.95, std 10.39, range [51.78, 96.0]